Protein AF-A0A3D2J8Z0-F1 (afdb_monomer_lite)

Foldseek 3Di:
DFCQVVCLVVLVVLLVVLVVCLVVLVVCVVVVVDDPVSSVVSVCSNVVNVCVVVVVDTDDDDDDDDDDD

Structure (mmCIF, N/CA/C/O backbone):
data_AF-A0A3D2J8Z0-F1
#
_entry.id   AF-A0A3D2J8Z0-F1
#
loop_
_atom_site.group_PDB
_atom_site.id
_atom_site.type_symbol
_atom_site.label_atom_id
_atom_site.label_alt_id
_atom_site.label_comp_id
_atom_site.label_asym_id
_atom_site.label_entity_id
_atom_site.label_seq_id
_atom_site.pdbx_PDB_ins_code
_atom_site.Cartn_x
_atom_site.Cartn_y
_atom_site.Cartn_z
_atom_site.occupancy
_atom_site.B_iso_or_equiv
_atom_site.auth_seq_id
_atom_site.auth_comp_id
_atom_site.auth_asym_id
_atom_site.auth_atom_id
_atom_site.pdbx_PDB_model_num
ATOM 1 N N . VAL A 1 1 ? 6.272 2.311 -19.179 1.00 91.25 1 VAL A N 1
ATOM 2 C CA . VAL A 1 1 ? 7.276 1.334 -18.675 1.00 9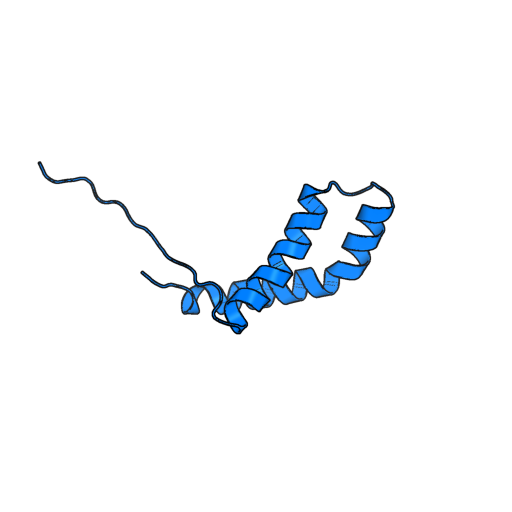1.25 1 VAL A CA 1
ATOM 3 C C . VAL A 1 1 ? 6.740 0.689 -17.405 1.00 91.25 1 VAL A C 1
ATOM 5 O O . VAL A 1 1 ? 6.229 1.431 -16.573 1.00 91.25 1 VAL A O 1
ATOM 8 N N . ASP A 1 2 ? 6.801 -0.641 -17.259 1.00 95.12 2 ASP A N 1
ATOM 9 C CA . ASP A 1 2 ? 6.480 -1.298 -15.979 1.00 95.12 2 ASP A CA 1
ATOM 10 C C . ASP A 1 2 ? 7.606 -1.022 -14.976 1.00 95.12 2 ASP A C 1
ATOM 12 O O . ASP A 1 2 ? 8.765 -1.353 -15.216 1.00 95.12 2 ASP A O 1
ATOM 16 N N . ILE A 1 3 ? 7.252 -0.375 -13.869 1.00 96.50 3 ILE A N 1
ATOM 17 C CA . ILE A 1 3 ? 8.163 0.024 -12.793 1.00 96.50 3 ILE A CA 1
ATOM 18 C C . ILE A 1 3 ? 7.832 -0.686 -11.473 1.00 96.50 3 ILE A C 1
ATOM 20 O O . ILE A 1 3 ? 8.291 -0.275 -10.405 1.00 96.50 3 ILE A O 1
ATOM 24 N N . THR A 1 4 ? 7.029 -1.753 -11.509 1.00 95.38 4 THR A N 1
ATOM 25 C CA . THR A 1 4 ? 6.576 -2.479 -10.312 1.00 95.38 4 THR A CA 1
ATOM 26 C C . THR A 1 4 ? 7.748 -2.954 -9.457 1.00 95.38 4 THR A C 1
ATOM 28 O O . THR A 1 4 ? 7.703 -2.855 -8.230 1.00 95.38 4 THR A O 1
ATOM 31 N N . ALA A 1 5 ? 8.823 -3.440 -10.084 1.00 95.94 5 ALA A N 1
ATOM 32 C CA . ALA A 1 5 ? 10.034 -3.856 -9.378 1.00 95.94 5 ALA A CA 1
ATOM 33 C C . ALA A 1 5 ? 10.687 -2.693 -8.611 1.00 95.94 5 ALA A C 1
ATOM 35 O O . ALA A 1 5 ? 11.112 -2.878 -7.470 1.00 95.94 5 ALA A O 1
ATOM 36 N N . ASN A 1 6 ? 10.698 -1.492 -9.197 1.00 97.25 6 ASN A N 1
ATOM 37 C CA . ASN A 1 6 ? 11.285 -0.292 -8.604 1.00 97.25 6 ASN A CA 1
ATOM 38 C C . ASN A 1 6 ? 10.498 0.189 -7.377 1.00 97.25 6 ASN A C 1
ATOM 40 O O . ASN A 1 6 ? 11.096 0.606 -6.388 1.00 97.25 6 ASN A O 1
ATOM 44 N N . VAL A 1 7 ? 9.163 0.111 -7.410 1.00 95.62 7 VAL A N 1
ATOM 45 C CA . VAL A 1 7 ? 8.308 0.593 -6.306 1.00 95.62 7 VAL A CA 1
ATOM 46 C C . VAL A 1 7 ? 8.079 -0.451 -5.206 1.00 95.62 7 VAL A C 1
ATOM 48 O O . VAL A 1 7 ? 7.725 -0.096 -4.079 1.00 95.62 7 VAL A O 1
ATOM 51 N N . ARG A 1 8 ? 8.322 -1.739 -5.487 1.00 95.44 8 ARG A N 1
ATOM 52 C CA . ARG A 1 8 ? 8.070 -2.864 -4.567 1.00 95.44 8 ARG A CA 1
ATOM 53 C C . ARG A 1 8 ? 8.685 -2.693 -3.167 1.00 95.44 8 ARG A C 1
ATOM 55 O O . ARG A 1 8 ? 7.978 -2.983 -2.200 1.00 95.44 8 ARG A O 1
ATOM 62 N N . PRO A 1 9 ? 9.938 -2.221 -2.989 1.00 97.12 9 PRO A N 1
ATOM 63 C CA . PRO A 1 9 ? 10.508 -2.035 -1.652 1.00 97.12 9 PRO A CA 1
ATOM 64 C C . PRO A 1 9 ? 9.753 -0.990 -0.824 1.00 97.12 9 PRO A C 1
ATOM 66 O O . PRO A 1 9 ? 9.500 -1.212 0.362 1.00 97.12 9 PRO A O 1
ATOM 69 N N . SER A 1 10 ? 9.360 0.122 -1.449 1.00 96.88 10 SER A N 1
ATOM 70 C CA . SER A 1 10 ? 8.598 1.195 -0.803 1.00 96.88 10 SER A CA 1
ATOM 71 C C . SER A 1 10 ? 7.194 0.730 -0.433 1.00 96.88 10 SER A C 1
ATOM 73 O O . SER A 1 10 ? 6.755 0.940 0.695 1.00 96.88 10 SER A O 1
ATOM 75 N N . LEU A 1 11 ? 6.524 0.011 -1.335 1.00 96.62 11 LEU A N 1
ATOM 76 C CA . LEU A 1 11 ? 5.185 -0.523 -1.084 1.00 96.62 11 LEU A CA 1
ATOM 77 C C . LEU A 1 11 ? 5.181 -1.605 -0.004 1.00 96.62 11 LEU A C 1
ATOM 79 O O . LEU A 1 11 ? 4.258 -1.651 0.800 1.00 96.62 11 LEU A O 1
ATOM 83 N N . ARG A 1 12 ? 6.244 -2.414 0.102 1.00 97.69 12 ARG A N 1
ATOM 84 C CA . ARG A 1 12 ? 6.408 -3.354 1.222 1.00 97.69 12 ARG A CA 1
ATOM 85 C C . ARG A 1 12 ? 6.514 -2.630 2.564 1.00 97.69 12 ARG A C 1
ATOM 87 O O . ARG A 1 12 ? 5.936 -3.083 3.545 1.00 97.69 12 ARG A O 1
ATOM 94 N N . ARG A 1 13 ? 7.253 -1.517 2.629 1.00 98.25 13 ARG A N 1
ATOM 95 C CA . ARG A 1 13 ? 7.353 -0.704 3.856 1.00 98.25 13 ARG A CA 1
ATOM 96 C C . ARG A 1 13 ? 6.005 -0.082 4.212 1.00 98.25 13 ARG A C 1
ATOM 98 O O . ARG A 1 13 ? 5.589 -0.165 5.362 1.00 98.25 13 ARG A O 1
ATOM 105 N N . LEU A 1 14 ? 5.318 0.485 3.222 1.00 97.81 14 LEU A N 1
ATOM 106 C CA . LEU A 1 14 ? 3.992 1.067 3.404 1.00 97.81 14 LEU A CA 1
ATOM 107 C C . LEU A 1 14 ? 2.972 0.024 3.880 1.00 97.81 14 LEU A C 1
ATOM 109 O O . LEU A 1 14 ? 2.231 0.302 4.817 1.00 97.81 14 LEU A O 1
ATOM 113 N N . TYR A 1 15 ? 2.983 -1.177 3.298 1.00 97.94 15 TYR A N 1
ATOM 114 C CA . TYR A 1 15 ? 2.154 -2.300 3.733 1.00 97.94 15 TYR A CA 1
ATOM 115 C C . TYR A 1 15 ? 2.342 -2.598 5.219 1.00 97.94 15 TYR A C 1
ATOM 117 O O . TYR A 1 15 ? 1.365 -2.639 5.956 1.00 97.94 15 TYR A O 1
ATOM 125 N N . TRP A 1 16 ? 3.587 -2.749 5.678 1.00 98.31 16 TRP A N 1
ATOM 126 C CA . TRP A 1 16 ? 3.855 -3.053 7.084 1.00 98.31 16 TRP A CA 1
ATOM 127 C C . TRP A 1 16 ? 3.396 -1.940 8.023 1.00 98.31 16 TRP A C 1
ATOM 129 O O . TRP A 1 16 ? 2.788 -2.229 9.050 1.00 98.31 16 TRP A O 1
ATOM 139 N N . LEU A 1 17 ? 3.636 -0.677 7.661 1.00 98.31 17 LEU A N 1
ATOM 140 C CA . LEU A 1 17 ? 3.159 0.465 8.442 1.00 98.31 17 LEU A CA 1
ATOM 141 C C . LEU A 1 17 ? 1.627 0.500 8.507 1.00 98.31 17 LEU A C 1
ATOM 143 O O . LEU A 1 17 ? 1.064 0.684 9.583 1.00 98.31 17 LEU A O 1
ATOM 147 N N . ALA A 1 18 ? 0.951 0.292 7.376 1.00 97.62 18 ALA A N 1
ATOM 148 C CA . ALA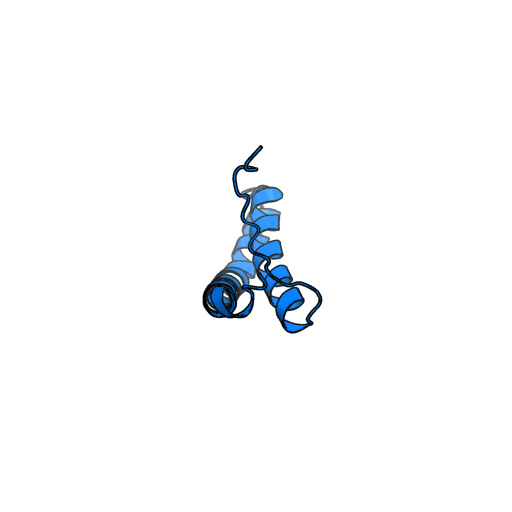 A 1 18 ? -0.506 0.299 7.301 1.00 97.62 18 ALA A CA 1
ATOM 149 C C . ALA A 1 18 ? -1.131 -0.892 8.044 1.00 97.62 18 ALA A C 1
ATOM 151 O O . ALA A 1 18 ? -2.108 -0.708 8.765 1.00 97.62 18 ALA A O 1
ATOM 152 N N . ALA A 1 19 ? -0.542 -2.085 7.927 1.00 97.44 19 ALA A N 1
ATOM 153 C CA . ALA A 1 19 ? -0.980 -3.289 8.624 1.00 97.44 19 ALA A CA 1
ATOM 154 C C . ALA A 1 19 ? -0.793 -3.164 10.143 1.00 97.44 19 ALA A C 1
ATOM 156 O O . ALA A 1 19 ? -1.701 -3.491 10.902 1.00 97.44 19 ALA A O 1
ATOM 157 N N . LEU A 1 20 ? 0.344 -2.622 10.596 1.00 97.88 20 LEU A N 1
ATOM 158 C CA . LEU A 1 20 ? 0.591 -2.367 12.018 1.00 97.88 20 LEU A CA 1
ATOM 159 C C . LEU A 1 20 ? -0.364 -1.306 12.580 1.00 97.88 20 LEU A C 1
ATOM 161 O O . LEU A 1 20 ? -0.863 -1.443 13.693 1.00 97.88 20 LEU A O 1
ATOM 165 N N . ALA A 1 21 ? -0.639 -0.255 11.805 1.00 95.88 21 ALA A N 1
ATOM 166 C CA . ALA A 1 21 ? -1.566 0.800 12.195 1.00 95.88 21 ALA A CA 1
ATOM 167 C C . ALA A 1 21 ? -3.042 0.381 12.094 1.00 95.88 21 ALA A C 1
ATOM 169 O O . ALA A 1 21 ? -3.902 1.102 12.603 1.00 95.88 21 ALA A O 1
ATOM 170 N N . TRP A 1 22 ? -3.353 -0.753 11.453 1.00 95.31 22 TRP A N 1
ATOM 171 C CA . TRP A 1 22 ? -4.719 -1.176 11.134 1.00 95.31 22 TRP A CA 1
ATOM 172 C C . TRP A 1 22 ? -5.656 -1.209 12.349 1.00 95.31 22 TRP A C 1
ATOM 174 O O . TRP A 1 22 ? -6.724 -0.595 12.265 1.00 95.31 22 TRP A O 1
ATOM 184 N N . PRO A 1 23 ? -5.280 -1.811 13.499 1.00 96.38 23 PRO A N 1
ATOM 185 C CA . PRO A 1 23 ? -6.164 -1.846 14.662 1.00 96.38 23 PRO A CA 1
ATOM 186 C C . PRO A 1 23 ? -6.496 -0.439 15.172 1.00 96.38 23 PRO A C 1
ATOM 188 O O . PRO A 1 23 ? -7.656 -0.119 15.415 1.00 96.38 23 PRO A O 1
ATOM 191 N N . GLY A 1 24 ? -5.494 0.443 15.254 1.00 97.12 24 GLY A N 1
ATOM 192 C CA . GLY A 1 24 ? -5.694 1.834 15.664 1.00 97.12 24 GLY A CA 1
ATOM 193 C C . GLY A 1 24 ? -6.526 2.628 14.655 1.00 97.12 24 GLY A C 1
ATOM 194 O O . GLY A 1 24 ? -7.426 3.372 15.037 1.00 97.12 24 GLY A O 1
ATOM 195 N N . ALA A 1 25 ? -6.277 2.441 13.358 1.00 94.94 25 ALA A N 1
ATOM 196 C CA . ALA A 1 25 ? -7.028 3.101 12.296 1.00 94.94 25 ALA A CA 1
ATOM 197 C C . ALA A 1 25 ? -8.506 2.683 12.280 1.00 94.94 25 ALA A C 1
ATOM 199 O O . ALA A 1 25 ? -9.361 3.509 11.954 1.00 94.94 25 ALA A O 1
ATOM 200 N N . TRP A 1 26 ? -8.807 1.430 12.630 1.00 96.94 26 TRP A N 1
ATOM 201 C CA . TRP A 1 26 ? -10.172 0.931 12.761 1.00 96.94 26 TRP A CA 1
ATOM 202 C C . TRP A 1 26 ? -10.865 1.509 13.996 1.00 96.94 26 TRP A C 1
ATOM 204 O O . TRP A 1 26 ? -11.945 2.079 13.862 1.00 96.94 26 TRP A O 1
ATOM 214 N N . SER A 1 27 ? -10.216 1.477 15.166 1.00 97.88 27 SER A N 1
ATOM 215 C CA . SER A 1 27 ? -10.770 2.055 16.399 1.00 97.88 27 SER A CA 1
ATOM 216 C C . SER A 1 27 ? -11.070 3.546 16.250 1.00 97.88 27 SER A C 1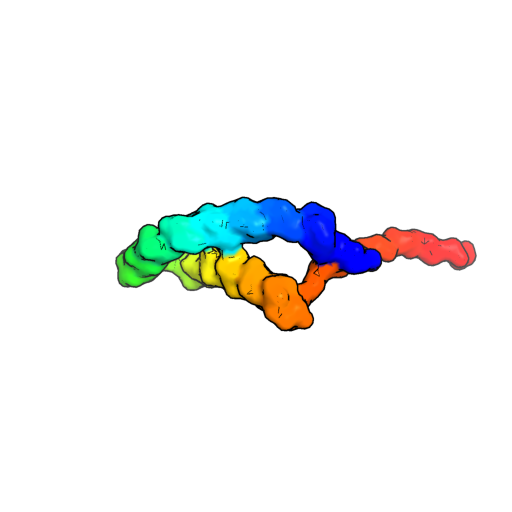
ATOM 218 O O . SER A 1 27 ? -12.160 4.000 16.581 1.00 97.88 27 SER A O 1
ATOM 220 N N . LEU A 1 28 ? -10.136 4.319 15.688 1.00 97.31 28 LEU A N 1
ATOM 221 C CA . LEU A 1 28 ? -10.337 5.752 15.465 1.00 97.31 28 LEU A CA 1
ATOM 222 C C . LEU A 1 28 ? -11.441 6.041 14.439 1.00 97.31 28 LEU A C 1
ATOM 224 O O . LEU A 1 28 ? -12.131 7.050 14.559 1.00 97.31 28 LEU A O 1
ATOM 228 N N . TYR A 1 29 ? -11.618 5.174 13.438 1.00 97.12 29 TYR A N 1
ATOM 229 C CA . TYR A 1 29 ? -12.720 5.293 12.483 1.00 97.12 29 TYR A CA 1
ATOM 230 C C . TYR A 1 29 ? -14.071 4.987 13.140 1.00 97.12 29 TYR A C 1
ATOM 232 O O . TYR A 1 29 ? -15.007 5.765 12.983 1.00 97.12 29 TYR A O 1
ATOM 240 N N . ALA A 1 30 ? -14.154 3.919 13.938 1.00 96.94 30 ALA A N 1
ATOM 241 C CA . ALA A 1 30 ? -15.364 3.555 14.676 1.00 96.94 30 ALA A CA 1
ATOM 242 C C . ALA A 1 30 ? -15.798 4.647 15.670 1.00 96.94 30 ALA A C 1
ATOM 244 O O . ALA A 1 30 ? -16.989 4.880 15.851 1.00 96.94 30 ALA A O 1
ATOM 245 N N . LEU A 1 31 ? -14.836 5.356 16.267 1.00 97.69 31 LEU A N 1
ATOM 246 C CA . LEU A 1 31 ? -15.082 6.497 17.156 1.00 97.69 31 LEU A CA 1
ATOM 247 C C . LEU A 1 31 ? -15.400 7.809 16.413 1.00 97.69 31 LEU A C 1
ATOM 249 O O . LEU A 1 31 ? -15.582 8.840 17.055 1.00 97.69 31 LEU A O 1
ATOM 253 N N . GLY A 1 32 ? -15.420 7.814 15.075 1.00 96.88 32 GLY A N 1
ATOM 254 C CA . GLY A 1 32 ? -15.666 9.017 14.271 1.00 96.88 32 GLY A CA 1
ATOM 255 C C . GLY A 1 32 ? -14.513 10.029 14.260 1.00 96.88 32 GLY A C 1
ATOM 256 O O . GLY A 1 32 ? -14.656 11.119 13.714 1.00 96.88 32 GLY A O 1
ATOM 257 N N . LEU A 1 33 ? -13.350 9.676 14.820 1.00 96.94 33 LEU A N 1
ATOM 258 C CA . LEU A 1 33 ? -12.156 10.531 14.875 1.00 96.94 33 LEU A CA 1
ATOM 259 C C . LEU A 1 33 ? -11.353 10.517 13.567 1.00 96.94 33 LEU A C 1
ATOM 261 O O . LEU A 1 33 ? -10.421 11.303 13.396 1.00 96.94 33 LEU A O 1
ATOM 265 N N . ARG A 1 34 ? -11.689 9.613 12.640 1.00 96.25 34 ARG A N 1
ATOM 266 C CA . ARG A 1 34 ? -11.134 9.564 11.284 1.00 96.25 34 ARG A CA 1
ATOM 267 C C . ARG A 1 34 ? -12.239 9.590 10.246 1.00 96.25 34 ARG A C 1
ATOM 269 O O . ARG A 1 34 ? -13.263 8.931 10.396 1.00 96.25 34 ARG A O 1
ATOM 276 N N . SER A 1 35 ? -11.981 10.287 9.146 1.00 97.12 35 SER A N 1
ATOM 277 C CA . SER A 1 35 ? -12.881 10.286 7.996 1.00 97.12 35 SER A CA 1
ATOM 278 C C . SER A 1 35 ? -12.820 8.965 7.228 1.00 97.12 35 SER A C 1
ATOM 280 O O . SER A 1 35 ? -11.840 8.213 7.294 1.00 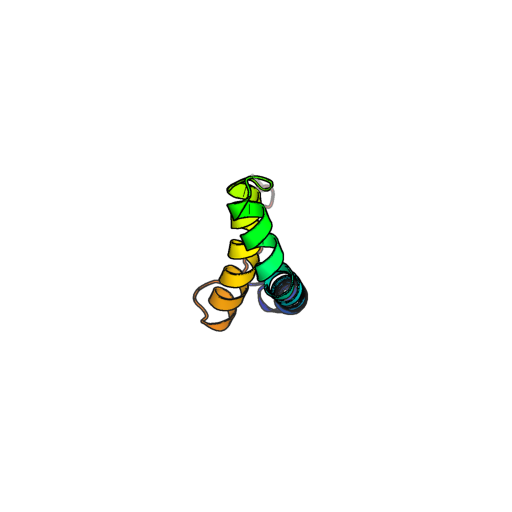97.12 35 SER A O 1
ATOM 282 N N . GLN A 1 36 ? -13.851 8.714 6.421 1.00 96.69 36 GLN A N 1
ATOM 283 C CA . GLN A 1 36 ? -13.883 7.581 5.498 1.00 96.69 36 GLN A CA 1
ATOM 284 C C . GLN A 1 36 ? -12.665 7.571 4.563 1.00 96.69 36 GLN A C 1
ATOM 286 O O . GLN A 1 36 ? -12.064 6.519 4.368 1.00 96.69 36 GLN A O 1
ATOM 291 N N . THR A 1 37 ? -12.244 8.731 4.047 1.00 97.50 37 THR A N 1
ATOM 292 C CA . THR A 1 37 ? -11.050 8.855 3.194 1.00 97.50 37 THR A CA 1
ATOM 293 C C . THR A 1 37 ? -9.783 8.434 3.934 1.00 97.50 37 THR A C 1
ATOM 295 O O . THR A 1 37 ? -8.964 7.688 3.407 1.00 97.50 37 THR A O 1
ATOM 298 N N . GLN A 1 38 ? -9.622 8.857 5.188 1.00 95.94 38 GLN A N 1
ATOM 299 C CA . GLN A 1 38 ? -8.456 8.505 5.998 1.00 95.94 38 GLN A CA 1
ATOM 300 C C . GLN A 1 38 ? -8.395 7.013 6.332 1.00 95.94 38 GLN A C 1
ATOM 302 O O . GLN A 1 38 ? -7.302 6.446 6.373 1.00 95.94 38 GLN A O 1
ATOM 307 N N . HIS A 1 39 ? -9.534 6.381 6.618 1.00 97.00 39 HIS A N 1
ATOM 308 C CA . HIS A 1 39 ? -9.606 4.935 6.830 1.00 97.00 39 HIS A CA 1
ATOM 309 C C . HIS A 1 39 ? -9.374 4.176 5.510 1.00 97.00 39 HIS A C 1
ATOM 311 O O . HIS A 1 39 ? -8.573 3.241 5.452 1.00 97.00 39 HIS A O 1
ATOM 317 N N . GLY A 1 40 ? -9.984 4.656 4.423 1.00 96.94 40 GLY A N 1
ATOM 318 C CA . GLY A 1 40 ? -9.824 4.138 3.068 1.00 96.94 40 GLY A CA 1
ATOM 319 C C . GLY A 1 40 ? -8.381 4.174 2.569 1.00 96.94 40 GLY A C 1
ATOM 320 O O . GLY A 1 40 ? -7.943 3.205 1.964 1.00 96.94 40 GLY A O 1
ATOM 321 N N . ASN A 1 41 ? -7.606 5.215 2.887 1.00 96.31 41 ASN A N 1
ATOM 322 C CA . ASN A 1 41 ? -6.188 5.297 2.518 1.00 96.31 41 ASN A CA 1
ATOM 323 C C . ASN A 1 41 ? -5.341 4.201 3.185 1.00 96.31 41 ASN A C 1
ATOM 325 O O . ASN A 1 41 ? -4.476 3.616 2.536 1.00 96.31 41 ASN A O 1
ATOM 329 N N . VAL A 1 42 ? -5.602 3.891 4.462 1.00 97.19 42 VAL A N 1
ATOM 330 C CA . VAL A 1 42 ? -4.895 2.807 5.170 1.00 97.19 42 VAL A CA 1
ATOM 331 C C . VAL A 1 42 ? -5.278 1.457 4.567 1.00 97.19 42 VAL A C 1
ATOM 333 O O . VAL A 1 42 ? -4.403 0.645 4.277 1.00 97.19 42 VAL A O 1
ATOM 336 N N . ARG A 1 43 ? -6.574 1.240 4.304 1.00 97.44 43 ARG A N 1
ATOM 337 C CA . ARG A 1 43 ? -7.054 0.013 3.651 1.00 97.44 43 ARG A CA 1
ATOM 338 C C . ARG A 1 43 ? -6.453 -0.143 2.261 1.00 97.44 43 ARG A C 1
ATOM 340 O O . ARG A 1 43 ? -5.936 -1.200 1.928 1.00 97.44 43 ARG A O 1
ATOM 347 N N . GLY A 1 44 ? -6.477 0.927 1.472 1.00 96.62 44 GLY A N 1
ATOM 348 C CA . GLY A 1 44 ? -5.941 0.967 0.119 1.00 96.62 44 GLY A CA 1
ATOM 349 C C . GLY A 1 44 ? -4.459 0.611 0.076 1.00 96.62 44 GLY A C 1
ATOM 350 O O . GLY A 1 44 ? -4.061 -0.165 -0.781 1.00 96.62 44 GLY A O 1
ATOM 351 N N . ALA A 1 45 ? -3.660 1.091 1.032 1.00 96.56 45 ALA A N 1
ATOM 352 C CA . ALA A 1 45 ? -2.248 0.730 1.142 1.00 96.56 45 ALA A CA 1
ATOM 353 C C . ALA A 1 45 ? -2.021 -0.779 1.370 1.00 96.56 45 ALA A C 1
ATOM 355 O O . ALA A 1 45 ? -1.107 -1.360 0.781 1.00 96.56 45 ALA A O 1
ATOM 356 N N . VAL A 1 46 ? -2.854 -1.418 2.198 1.00 96.81 46 VAL A N 1
ATOM 357 C CA . VAL A 1 46 ? -2.793 -2.868 2.451 1.00 96.81 46 VAL A CA 1
ATOM 358 C C . VAL A 1 46 ? -3.224 -3.651 1.209 1.00 96.81 46 VAL A C 1
ATOM 360 O O . VAL A 1 46 ? -2.468 -4.482 0.702 1.00 96.81 46 VAL A O 1
ATOM 363 N N . GLU A 1 47 ? -4.405 -3.340 0.675 1.00 97.00 47 GLU A N 1
ATOM 364 C CA . GLU A 1 47 ? -4.997 -4.041 -0.471 1.00 97.00 47 GLU A CA 1
ATOM 365 C C . GLU A 1 47 ? -4.164 -3.886 -1.747 1.00 97.00 47 GLU A C 1
ATOM 367 O O . GLU A 1 47 ? -3.985 -4.839 -2.502 1.00 97.00 47 GLU A O 1
ATOM 372 N N . GLN A 1 48 ? -3.582 -2.707 -1.972 1.00 96.25 48 GLN A N 1
ATOM 373 C CA . GLN A 1 48 ? -2.686 -2.464 -3.099 1.00 96.25 48 GLN A CA 1
ATOM 374 C C . GLN A 1 48 ? -1.480 -3.402 -3.071 1.00 96.25 48 GLN A C 1
ATOM 376 O O . GLN A 1 48 ? -1.101 -3.951 -4.106 1.00 96.25 48 GLN A O 1
ATOM 381 N N . TYR A 1 49 ? -0.877 -3.619 -1.900 1.00 96.44 49 TYR A N 1
ATOM 382 C CA . TYR A 1 49 ? 0.250 -4.536 -1.791 1.00 96.44 49 TYR A CA 1
ATOM 383 C C . TYR A 1 49 ? -0.169 -5.981 -2.082 1.00 96.44 49 TYR A C 1
ATOM 385 O O . TYR A 1 49 ? 0.534 -6.671 -2.821 1.00 96.44 49 TYR A O 1
ATOM 393 N N . HIS A 1 50 ? -1.328 -6.423 -1.583 1.00 96.69 50 HIS A N 1
ATOM 394 C CA . HIS A 1 50 ? -1.881 -7.739 -1.916 1.00 96.69 50 HIS A CA 1
ATOM 395 C C . HIS A 1 50 ? -2.142 -7.886 -3.419 1.00 96.69 50 HIS A C 1
ATOM 397 O O . HIS A 1 50 ? -1.682 -8.856 -4.025 1.00 96.69 50 HIS A O 1
ATOM 403 N N . ALA A 1 51 ? -2.779 -6.899 -4.052 1.00 96.69 51 ALA A N 1
ATOM 404 C CA . ALA A 1 51 ? -3.037 -6.901 -5.490 1.00 96.69 51 ALA A CA 1
ATOM 405 C C . ALA A 1 51 ? -1.747 -7.061 -6.318 1.00 96.69 51 ALA A C 1
ATOM 407 O O . ALA A 1 51 ? -1.729 -7.815 -7.293 1.00 96.69 51 ALA A O 1
ATOM 408 N N . LEU A 1 52 ? -0.640 -6.434 -5.895 1.00 95.06 52 LEU A N 1
ATOM 409 C CA . LEU A 1 52 ? 0.672 -6.621 -6.526 1.00 95.06 52 LEU A CA 1
ATOM 410 C C . LEU A 1 52 ? 1.253 -8.029 -6.331 1.00 95.06 52 LEU A C 1
ATOM 412 O O . LEU A 1 52 ? 1.901 -8.550 -7.242 1.00 95.06 52 LEU A O 1
ATOM 416 N N . GLN A 1 53 ? 1.073 -8.651 -5.160 1.00 94.19 53 GLN A N 1
ATOM 417 C CA . GLN A 1 53 ? 1.549 -10.023 -4.920 1.00 94.19 53 GLN A CA 1
ATOM 418 C C . GLN A 1 53 ? 0.768 -11.044 -5.750 1.00 94.19 53 GLN A C 1
ATOM 420 O O . GLN A 1 53 ? 1.355 -11.983 -6.285 1.00 94.19 53 GLN A O 1
ATOM 425 N N . HIS A 1 54 ? -0.535 -10.820 -5.920 1.00 96.06 54 HIS A N 1
ATOM 426 C CA . HIS A 1 54 ? -1.417 -11.677 -6.710 1.00 96.06 54 HIS A CA 1
ATOM 427 C C . HIS A 1 54 ? -1.388 -11.377 -8.217 1.00 96.06 54 HIS A C 1
ATOM 429 O O . HIS A 1 54 ? -2.148 -11.983 -8.965 1.00 96.06 54 HIS A O 1
ATOM 435 N N . ARG A 1 55 ? -0.507 -10.472 -8.678 1.00 94.62 55 ARG A N 1
ATOM 436 C CA . A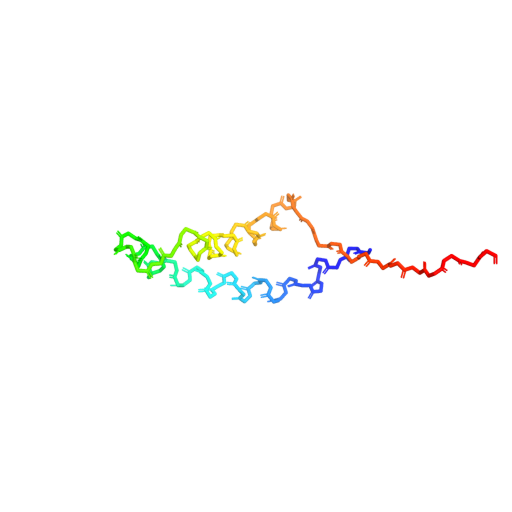RG A 1 55 ? -0.395 -10.045 -10.089 1.00 94.62 55 ARG A CA 1
ATOM 437 C C . ARG A 1 55 ? -1.707 -9.489 -10.668 1.00 94.62 55 ARG A C 1
ATOM 439 O O . ARG A 1 55 ? -1.920 -9.539 -11.874 1.00 94.62 55 ARG A O 1
ATOM 446 N N . LEU A 1 56 ? -2.566 -8.943 -9.809 1.00 96.56 56 LEU A N 1
ATOM 447 C CA . LEU A 1 56 ? -3.820 -8.285 -10.189 1.00 96.56 56 LEU A CA 1
ATOM 448 C C . LEU A 1 56 ? -3.598 -6.814 -10.566 1.00 96.56 56 LEU A C 1
ATOM 450 O O . LEU A 1 56 ? -4.465 -6.190 -11.170 1.00 96.56 56 LEU A O 1
ATOM 454 N N . TRP A 1 57 ? -2.445 -6.253 -10.193 1.00 94.31 57 TRP A N 1
ATOM 455 C CA . TRP A 1 57 ? -2.071 -4.865 -10.448 1.00 94.31 57 TRP A CA 1
ATOM 456 C C . TRP A 1 57 ? -0.568 -4.769 -10.759 1.00 94.31 57 TRP A C 1
ATOM 458 O O . TRP A 1 57 ? 0.221 -5.619 -10.342 1.00 94.31 57 TRP A O 1
ATOM 468 N N . PHE A 1 58 ? -0.172 -3.725 -11.485 1.00 95.38 58 PHE A N 1
ATOM 469 C CA . PHE A 1 58 ? 1.203 -3.318 -11.756 1.00 95.38 58 PHE A CA 1
ATOM 470 C C . PHE A 1 58 ? 1.299 -1.783 -11.753 1.00 95.38 58 PHE A C 1
ATOM 472 O O . PHE A 1 58 ? 0.292 -1.084 -11.889 1.00 95.38 58 PHE A O 1
ATOM 479 N N . TYR A 1 59 ? 2.512 -1.254 -11.614 1.00 95.38 59 TYR A N 1
ATOM 480 C CA . TYR A 1 59 ? 2.786 0.178 -11.704 1.00 95.38 59 TYR A CA 1
ATOM 481 C C . TYR A 1 59 ? 3.392 0.533 -13.055 1.00 95.38 59 TYR A C 1
ATOM 483 O O . TYR A 1 59 ? 4.473 0.062 -13.402 1.00 95.38 59 TYR A O 1
ATOM 491 N N . GLY A 1 60 ? 2.714 1.409 -13.794 1.00 95.12 60 GLY A N 1
ATOM 492 C CA . GLY A 1 60 ? 3.211 1.976 -15.042 1.00 95.12 60 GLY A CA 1
ATOM 493 C C . GLY A 1 60 ? 3.719 3.403 -14.857 1.00 95.12 60 GLY A C 1
ATOM 494 O O . GLY A 1 60 ? 3.045 4.229 -14.247 1.00 95.12 60 GLY A O 1
ATOM 495 N N . LEU A 1 61 ? 4.883 3.707 -15.430 1.00 95.00 61 LEU A N 1
ATOM 496 C CA . LEU A 1 61 ? 5.317 5.079 -15.686 1.00 95.00 61 LEU A CA 1
ATOM 497 C C . LEU A 1 61 ? 4.909 5.467 -17.112 1.00 95.00 61 LEU A C 1
ATOM 499 O O . LEU A 1 61 ? 5.327 4.803 -18.072 1.00 95.00 61 LEU A O 1
ATOM 503 N N . LEU A 1 62 ? 4.103 6.522 -17.225 1.00 93.94 62 LEU A N 1
ATOM 504 C CA . LEU A 1 62 ? 3.742 7.165 -18.485 1.00 93.94 62 LEU A CA 1
ATOM 505 C C . LEU A 1 62 ? 4.525 8.470 -18.606 1.00 93.94 62 LEU A C 1
ATOM 507 O O . LEU A 1 62 ? 4.527 9.285 -17.685 1.00 93.94 62 LEU A O 1
ATOM 511 N N . THR A 1 63 ? 5.174 8.660 -19.745 1.00 92.38 63 THR A N 1
ATOM 512 C CA . THR A 1 63 ? 5.938 9.864 -20.067 1.00 92.38 63 THR A CA 1
ATOM 513 C C . THR A 1 63 ? 5.411 10.409 -21.382 1.00 92.38 63 THR A C 1
ATOM 515 O O . THR A 1 63 ? 5.346 9.677 -22.367 1.00 92.38 63 THR A O 1
ATOM 518 N N . ALA A 1 64 ? 5.017 11.679 -21.394 1.00 92.44 64 ALA A N 1
ATOM 519 C CA . ALA A 1 64 ? 4.645 12.381 -22.614 1.00 92.44 64 ALA A CA 1
ATOM 520 C C . ALA A 1 64 ? 5.860 13.142 -23.153 1.00 92.44 64 ALA A C 1
ATOM 522 O O . ALA A 1 64 ? 6.651 13.686 -22.380 1.00 92.44 64 ALA A O 1
ATOM 523 N N . GLN A 1 65 ? 5.997 13.179 -24.474 1.00 89.44 65 GLN A N 1
ATOM 524 C CA . GLN A 1 65 ? 6.968 14.015 -25.174 1.00 89.44 65 GLN A CA 1
ATOM 525 C C . GLN A 1 65 ? 6.206 14.986 -26.075 1.00 89.44 65 GLN A C 1
ATOM 527 O O . GLN A 1 65 ? 5.111 14.667 -26.538 1.00 89.44 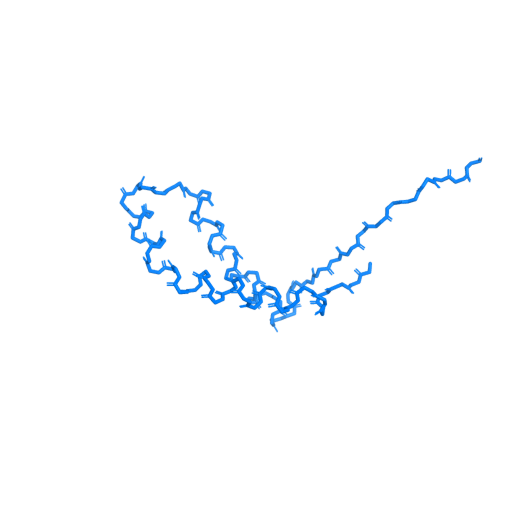65 GLN A O 1
ATOM 532 N N . VAL A 1 66 ? 6.766 16.178 -26.290 1.00 89.31 66 VAL A N 1
ATOM 533 C CA . VAL A 1 66 ? 6.228 17.131 -27.269 1.00 89.31 66 VAL A CA 1
ATOM 534 C C . VAL A 1 66 ? 6.311 16.486 -28.651 1.00 89.31 66 VAL A C 1
ATOM 536 O O . VAL A 1 66 ? 7.379 16.005 -29.034 1.00 89.31 66 VAL A O 1
ATOM 539 N N . GLY A 1 67 ? 5.186 16.453 -29.367 1.00 82.62 67 GLY A N 1
ATOM 540 C CA . GLY A 1 67 ? 5.161 16.053 -30.770 1.00 82.62 67 GLY A CA 1
ATOM 541 C C . GLY A 1 67 ? 6.002 17.032 -31.578 1.00 82.62 67 GLY A C 1
ATOM 542 O O . GLY A 1 67 ? 5.824 18.243 -31.456 1.00 82.62 67 GLY A O 1
ATOM 543 N N . GLN A 1 68 ? 6.974 16.517 -32.327 1.00 69.50 68 GLN A N 1
ATOM 544 C CA . GLN A 1 68 ? 7.646 17.313 -33.344 1.00 69.50 68 GLN A CA 1
ATOM 545 C C . GLN A 1 68 ? 6.729 17.324 -34.566 1.00 69.50 68 GLN A C 1
ATOM 547 O O . GLN A 1 68 ? 6.705 16.345 -35.311 1.00 69.50 68 GLN A O 1
ATOM 552 N N . ASP A 1 69 ? 5.947 18.394 -34.689 1.00 64.00 69 ASP A N 1
ATOM 553 C CA . ASP A 1 69 ? 5.224 18.756 -35.910 1.00 64.00 69 ASP A CA 1
ATOM 554 C C . ASP A 1 69 ? 6.157 19.530 -36.855 1.00 64.00 69 ASP A C 1
ATOM 556 O O . ASP A 1 69 ? 6.881 20.433 -36.363 1.00 64.00 69 ASP A O 1
#

Radius of gyration: 16.3 Å; chains: 1; bounding box: 27×30×53 Å

Sequence (69 aa):
VDITANVRPSLRRLYWLAALAWPGAWSLYALGLRSQTQHGNVRGAVEQYHALQHRLWFYGLLTAQVGQD

pLDDT: mean 95.05, std 5.47, range [64.0, 98.31]

Secondary structure (DSSP, 8-state):
-B-HHHHHHHHHHHHHHHHHHHHHHHHHHHTTSS-HHHHHHHHHHHHHHHHHHTTS--PBP--------